Protein AF-A0A960ANB7-F1 (afdb_monomer)

pLDDT: mean 75.87, std 13.53, range [47.53, 97.5]

Solvent-accessible surface area (backbone atoms only — not comparable to full-atom values): 4169 Å² total; per-residue (Å²): 137,84,82,80,82,74,82,77,78,77,73,84,69,87,66,80,70,55,71,68,56,50,50,52,51,51,52,52,50,52,53,54,49,56,73,70,49,52,71,58,45,54,49,58,49,99,86,66,48,72,43,88,90,46,74,40,77,49,79,61,98,120

Radius of gyration: 26.42 Å; Cα contacts (8 Å, |Δi|>4): 33; chains: 1; bounding box: 73×31×58 Å

Secondary structure (DSSP, 8-state):
--------------PPPPHHHHHHHHHHHHHHHHHHSPPPEEEE-TTSPEEEEEEE-PPP--

Foldseek 3Di:
DDPDDDDDPPDPDPDDDDPVVVVVVVVVVVVVVVVVQQQFAADADPVRDGDPPRGGRDDDPD

Structure (mmCIF, N/CA/C/O backbone):
data_AF-A0A960ANB7-F1
#
_entry.id   AF-A0A960ANB7-F1
#
loop_
_atom_site.group_PDB
_atom_site.id
_atom_site.type_symbol
_atom_site.label_atom_id
_atom_site.label_alt_id
_atom_site.label_comp_id
_atom_site.label_asym_id
_atom_site.label_entity_id
_atom_site.label_seq_id
_atom_site.pdbx_PDB_ins_code
_atom_site.Cartn_x
_atom_site.Cartn_y
_atom_site.Cartn_z
_atom_site.occupancy
_atom_site.B_iso_or_equiv
_atom_site.auth_seq_id
_atom_site.auth_comp_id
_atom_site.auth_asym_id
_atom_site.auth_atom_id
_atom_site.pdbx_PDB_model_num
ATOM 1 N N . MET A 1 1 ? 43.702 -20.766 -39.334 1.00 51.25 1 MET A N 1
ATOM 2 C CA . MET A 1 1 ? 43.692 -20.156 -37.988 1.00 51.25 1 MET A CA 1
ATOM 3 C C . MET A 1 1 ? 42.239 -19.996 -37.580 1.00 51.25 1 MET A C 1
ATOM 5 O O . MET A 1 1 ? 41.584 -19.091 -38.074 1.00 51.25 1 MET A O 1
ATOM 9 N N . SER A 1 2 ? 41.708 -20.928 -36.790 1.00 47.53 2 SER A N 1
ATOM 10 C CA . SER A 1 2 ? 40.312 -20.894 -36.341 1.00 47.53 2 SER A CA 1
ATOM 11 C C . SER A 1 2 ? 40.273 -20.255 -34.957 1.00 47.53 2 SER A C 1
ATOM 13 O O . SER A 1 2 ? 40.602 -20.909 -33.971 1.00 47.53 2 SER A O 1
ATOM 15 N N . THR A 1 3 ? 39.931 -18.970 -34.879 1.00 53.78 3 THR A N 1
ATOM 16 C CA . THR A 1 3 ? 39.614 -18.336 -33.595 1.00 53.78 3 THR A CA 1
ATOM 17 C C . THR A 1 3 ? 38.214 -18.783 -33.192 1.00 53.78 3 THR A C 1
ATOM 19 O O . THR A 1 3 ? 37.222 -18.345 -33.766 1.00 53.78 3 THR A O 1
ATOM 22 N N . THR A 1 4 ? 38.144 -19.689 -32.221 1.00 58.09 4 THR A N 1
ATOM 23 C CA . THR A 1 4 ? 36.910 -20.028 -31.512 1.00 58.09 4 THR A CA 1
ATOM 24 C C . THR A 1 4 ? 36.560 -18.867 -30.587 1.00 58.09 4 THR A C 1
ATOM 26 O O . THR A 1 4 ? 37.193 -18.676 -29.550 1.00 58.09 4 THR A O 1
ATOM 29 N N . GLU A 1 5 ? 35.558 -18.079 -30.964 1.00 63.84 5 GLU A N 1
ATOM 30 C CA . GLU A 1 5 ? 34.962 -17.068 -30.095 1.00 63.84 5 GLU A CA 1
ATOM 31 C C . GLU A 1 5 ? 34.087 -17.781 -29.050 1.00 63.84 5 GLU A C 1
ATOM 33 O O . GLU A 1 5 ? 33.028 -18.331 -29.356 1.00 63.84 5 GLU A O 1
ATOM 38 N N . ALA A 1 6 ? 34.561 -17.854 -27.805 1.00 68.12 6 ALA A N 1
ATOM 39 C CA . ALA A 1 6 ? 33.776 -18.399 -26.704 1.00 68.12 6 ALA A CA 1
ATOM 40 C C . ALA A 1 6 ? 32.665 -17.399 -26.323 1.00 68.12 6 ALA A C 1
ATOM 42 O O . ALA A 1 6 ? 32.967 -16.226 -26.082 1.00 68.12 6 ALA A O 1
ATOM 43 N N . PRO A 1 7 ? 31.390 -17.819 -26.208 1.00 64.00 7 PRO A N 1
ATOM 44 C CA . PRO A 1 7 ? 30.321 -16.905 -25.844 1.00 64.00 7 PRO A CA 1
ATOM 45 C C . PRO A 1 7 ? 30.487 -16.519 -24.373 1.00 64.00 7 PRO A C 1
ATOM 47 O O . PRO A 1 7 ? 30.324 -17.334 -23.460 1.00 64.00 7 PRO A O 1
ATOM 50 N N . THR A 1 8 ? 30.822 -15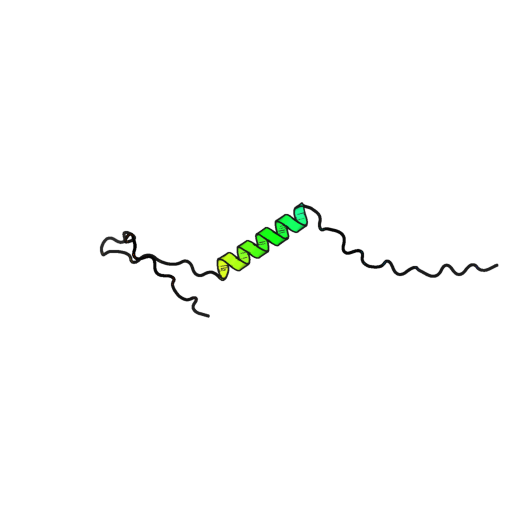.256 -24.124 1.00 61.75 8 THR A N 1
ATOM 51 C CA . THR A 1 8 ? 30.861 -14.714 -22.768 1.00 61.75 8 THR A CA 1
ATOM 52 C C . THR A 1 8 ? 29.433 -14.689 -22.219 1.00 61.75 8 THR A C 1
ATOM 54 O O . THR A 1 8 ? 28.560 -13.962 -22.694 1.00 61.75 8 THR A O 1
ATOM 57 N N . LYS A 1 9 ? 29.158 -15.536 -21.217 1.00 64.94 9 LYS A N 1
ATOM 58 C CA . LYS A 1 9 ? 27.899 -15.505 -20.459 1.00 64.94 9 LYS A CA 1
ATOM 59 C C . LYS A 1 9 ? 27.717 -14.094 -19.904 1.00 64.94 9 LYS A C 1
ATOM 61 O O . LYS A 1 9 ? 28.409 -13.708 -18.961 1.00 64.94 9 LYS A O 1
ATOM 66 N N . LYS A 1 10 ? 26.776 -13.333 -20.472 1.00 64.19 10 LYS A N 1
ATOM 67 C CA . LYS A 1 10 ? 26.339 -12.046 -19.921 1.00 64.19 10 LYS A CA 1
ATOM 68 C C . LYS A 1 10 ? 25.886 -12.288 -18.483 1.00 64.19 10 LYS A C 1
ATOM 70 O O . LYS A 1 10 ? 24.845 -12.900 -18.248 1.00 64.19 10 LYS A O 1
ATOM 75 N N . LYS A 1 11 ? 26.694 -11.848 -17.514 1.00 65.50 11 LYS A N 1
ATOM 76 C CA . LYS A 1 11 ? 26.281 -11.777 -16.111 1.00 65.50 11 LYS A CA 1
ATOM 77 C C . LYS A 1 11 ? 25.026 -10.910 -16.091 1.00 65.50 11 LYS A C 1
ATOM 79 O O . LYS A 1 11 ? 25.061 -9.803 -16.620 1.00 65.50 11 LYS A O 1
ATOM 84 N N . ARG A 1 12 ? 23.916 -11.428 -15.553 1.00 66.25 12 ARG A N 1
ATOM 85 C CA . ARG A 1 12 ? 22.709 -10.628 -15.315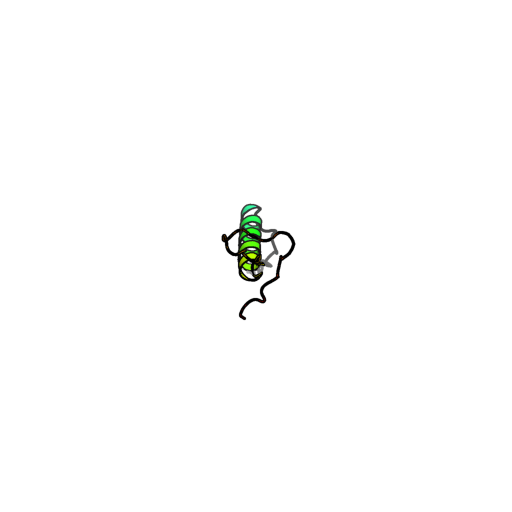 1.00 66.25 12 ARG A CA 1
ATOM 86 C C . ARG A 1 12 ? 23.116 -9.506 -14.366 1.00 66.25 12 ARG A C 1
ATOM 88 O O . ARG A 1 12 ? 23.234 -9.728 -13.166 1.00 66.25 12 ARG A O 1
ATOM 95 N N . SER A 1 13 ? 23.422 -8.338 -14.917 1.00 64.88 13 SER A N 1
ATOM 96 C CA . SER A 1 13 ? 23.585 -7.133 -14.127 1.00 64.88 13 SER A CA 1
ATOM 97 C C . SER A 1 13 ? 22.220 -6.844 -13.526 1.00 64.88 13 SER A C 1
ATOM 99 O O . SER A 1 13 ? 21.220 -6.811 -14.245 1.00 64.88 13 SER A O 1
ATOM 101 N N . PHE A 1 14 ? 22.167 -6.705 -12.207 1.00 64.88 14 PHE A N 1
ATOM 102 C CA . PHE A 1 14 ? 20.981 -6.243 -11.503 1.00 64.88 14 PHE A CA 1
ATOM 103 C C . PHE A 1 14 ? 20.808 -4.762 -11.853 1.00 64.88 14 PHE A C 1
ATOM 105 O O . PHE A 1 14 ? 21.274 -3.872 -11.146 1.00 64.88 14 PHE A O 1
ATOM 112 N N . THR A 1 15 ? 20.284 -4.506 -13.049 1.00 73.06 15 THR A N 1
ATOM 113 C CA . THR A 1 15 ? 20.061 -3.156 -13.547 1.00 73.06 15 THR A CA 1
ATOM 114 C C . THR A 1 15 ? 18.930 -2.559 -12.737 1.00 73.06 15 THR A C 1
ATOM 116 O O . THR A 1 15 ? 17.894 -3.197 -12.542 1.00 73.06 15 THR A O 1
ATOM 119 N N . PHE A 1 16 ? 19.146 -1.339 -12.256 1.00 70.94 16 PHE A N 1
ATOM 120 C CA . PHE A 1 16 ? 18.122 -0.594 -11.549 1.00 70.94 16 PHE A CA 1
ATOM 121 C C . PHE A 1 16 ? 16.853 -0.523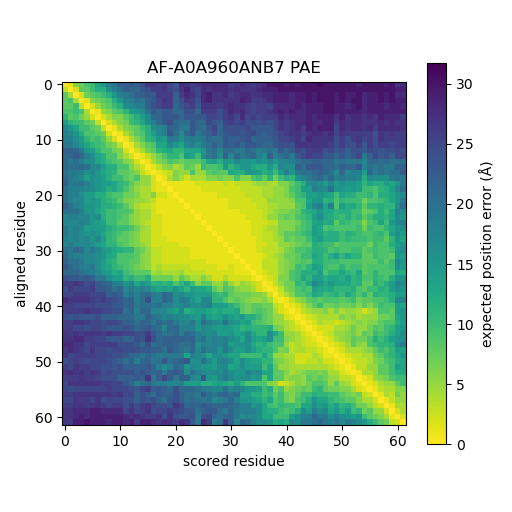 -12.423 1.00 70.94 16 PHE A C 1
ATOM 123 O O . PHE A 1 16 ? 16.967 -0.169 -13.603 1.00 70.94 16 PHE A O 1
ATOM 130 N N . PRO A 1 17 ? 15.671 -0.911 -11.908 1.00 79.81 17 PRO A N 1
ATOM 131 C CA . PRO A 1 17 ? 14.444 -0.905 -12.694 1.00 79.81 17 PRO A CA 1
ATOM 132 C C . PRO A 1 17 ? 14.152 0.496 -13.238 1.00 79.81 17 PRO A C 1
ATOM 134 O O . PRO A 1 17 ? 14.512 1.503 -12.625 1.00 79.81 17 PRO A O 1
ATOM 137 N N . SER A 1 18 ? 13.485 0.576 -14.393 1.00 87.44 18 SER A N 1
ATOM 138 C CA . SER A 1 18 ? 13.034 1.872 -14.905 1.00 87.44 18 SER A CA 1
ATOM 139 C C . SER A 1 18 ? 12.109 2.546 -13.885 1.00 87.44 18 SER A C 1
ATOM 141 O O . SER A 1 18 ? 11.401 1.862 -13.144 1.00 87.44 18 SER A O 1
ATOM 143 N N . ALA A 1 19 ? 12.070 3.882 -13.871 1.00 90.75 19 ALA A N 1
ATOM 144 C CA . ALA A 1 19 ? 11.228 4.643 -12.941 1.00 90.75 19 ALA A CA 1
ATOM 145 C C . ALA A 1 19 ? 9.761 4.172 -12.956 1.0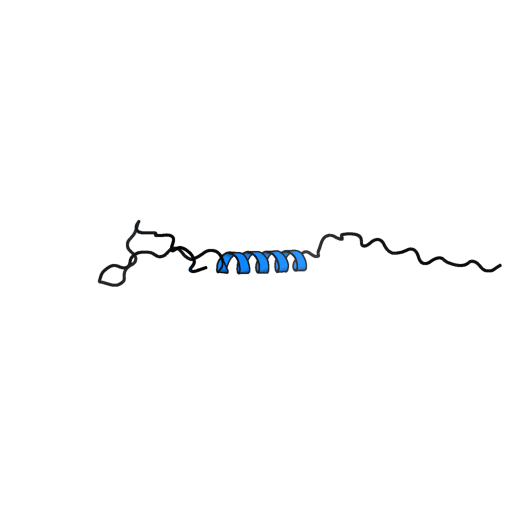0 90.75 19 ALA A C 1
ATOM 147 O O . ALA A 1 19 ? 9.147 4.004 -11.905 1.00 90.75 19 ALA A O 1
ATOM 148 N N . VAL A 1 20 ? 9.233 3.871 -14.146 1.00 95.00 20 VAL A N 1
ATOM 149 C CA . VAL A 1 20 ? 7.872 3.346 -14.331 1.00 95.00 20 VAL A CA 1
ATOM 150 C C . VAL A 1 20 ? 7.708 1.954 -13.711 1.00 95.00 20 VAL A C 1
ATOM 152 O O . VAL A 1 20 ? 6.685 1.679 -13.094 1.00 95.00 20 VAL A O 1
ATOM 155 N N . THR A 1 21 ? 8.717 1.085 -13.824 1.00 93.19 21 THR A N 1
ATOM 156 C CA . THR A 1 21 ? 8.673 -0.264 -13.235 1.00 93.19 21 THR A CA 1
ATOM 157 C C . THR A 1 21 ? 8.672 -0.195 -11.714 1.00 93.19 21 THR A C 1
ATOM 159 O O . THR A 1 21 ? 7.880 -0.875 -11.069 1.00 93.19 21 THR A O 1
ATOM 162 N N . THR A 1 22 ? 9.528 0.650 -11.136 1.00 93.75 22 THR A N 1
ATOM 163 C CA . THR A 1 22 ? 9.561 0.860 -9.685 1.00 93.75 22 THR A CA 1
ATOM 164 C C . THR A 1 22 ? 8.234 1.418 -9.186 1.00 93.75 22 THR A C 1
ATOM 166 O O . THR A 1 22 ? 7.702 0.910 -8.203 1.00 93.75 22 THR A O 1
ATOM 169 N N . LEU A 1 23 ? 7.668 2.411 -9.882 1.00 96.25 23 LEU A N 1
ATOM 170 C CA . LEU A 1 23 ? 6.359 2.967 -9.544 1.00 96.25 23 LEU A CA 1
ATOM 171 C C . LEU A 1 23 ? 5.286 1.874 -9.538 1.00 96.25 23 LEU A C 1
ATOM 173 O O . LEU A 1 23 ? 4.601 1.708 -8.534 1.00 96.25 23 LEU A O 1
ATOM 177 N N . ALA A 1 24 ? 5.193 1.091 -10.616 1.00 97.06 24 ALA A N 1
ATOM 178 C CA . ALA A 1 24 ? 4.229 0.001 -10.715 1.00 97.06 24 ALA A CA 1
ATOM 179 C C .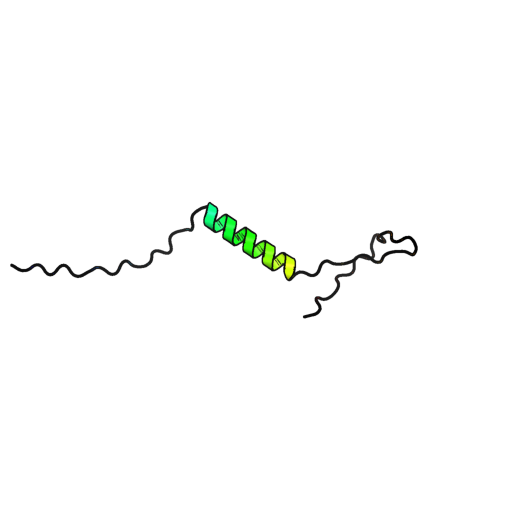 ALA A 1 24 ? 4.401 -1.019 -9.576 1.00 97.06 24 ALA A C 1
ATOM 181 O O . ALA A 1 24 ? 3.416 -1.418 -8.958 1.00 97.06 24 ALA A O 1
ATOM 182 N N . LEU A 1 25 ? 5.642 -1.393 -9.250 1.00 96.38 25 LEU A N 1
ATOM 183 C CA . LEU A 1 25 ? 5.938 -2.321 -8.159 1.00 96.38 25 LEU A CA 1
ATOM 184 C C . LEU A 1 25 ? 5.460 -1.778 -6.803 1.00 96.38 25 LEU A C 1
ATOM 186 O O . LEU A 1 25 ? 4.804 -2.497 -6.051 1.00 96.38 25 LEU A O 1
ATOM 190 N N . VAL A 1 26 ? 5.761 -0.513 -6.499 1.00 96.75 26 VAL A N 1
ATOM 191 C CA . VAL A 1 26 ? 5.354 0.134 -5.242 1.00 96.75 26 VAL A CA 1
ATOM 192 C C . VAL A 1 26 ? 3.835 0.249 -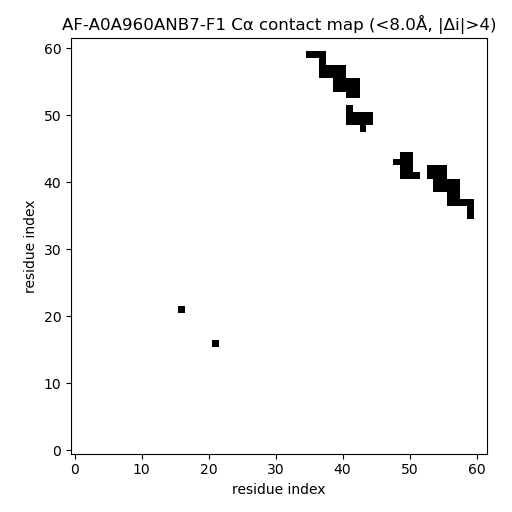5.161 1.00 96.75 26 VAL A C 1
ATOM 194 O O . VAL A 1 26 ? 3.261 -0.074 -4.125 1.00 96.75 26 VAL A O 1
ATOM 197 N N . THR A 1 27 ? 3.169 0.646 -6.247 1.00 97.38 27 THR A N 1
ATOM 198 C CA . THR A 1 27 ? 1.704 0.730 -6.293 1.00 97.38 27 THR A CA 1
ATOM 199 C C . THR A 1 27 ? 1.057 -0.620 -6.002 1.00 97.38 27 THR A C 1
ATOM 201 O O . THR A 1 27 ? 0.162 -0.695 -5.163 1.00 97.38 27 THR A O 1
ATOM 204 N N . VAL A 1 28 ? 1.531 -1.693 -6.642 1.00 97.50 28 VAL A N 1
ATOM 205 C CA . VAL A 1 28 ? 1.017 -3.051 -6.403 1.00 97.50 28 VAL A CA 1
ATOM 206 C C . VAL A 1 28 ? 1.278 -3.484 -4.960 1.00 97.50 28 VAL A C 1
ATOM 208 O O . VAL A 1 28 ? 0.381 -4.025 -4.318 1.00 97.50 28 VAL A O 1
ATOM 211 N N . ALA A 1 29 ? 2.466 -3.210 -4.418 1.00 96.31 29 ALA A N 1
ATOM 212 C CA . ALA A 1 29 ? 2.803 -3.554 -3.040 1.00 96.31 29 ALA A CA 1
ATOM 213 C C . ALA A 1 29 ? 1.900 -2.839 -2.020 1.00 96.31 29 ALA A C 1
ATOM 215 O O . ALA A 1 29 ? 1.378 -3.480 -1.109 1.00 96.31 29 ALA A O 1
ATOM 216 N N . VAL A 1 30 ? 1.669 -1.533 -2.193 1.00 96.06 30 VAL A N 1
ATOM 217 C CA . VAL A 1 30 ? 0.760 -0.748 -1.340 1.00 96.06 30 VAL A CA 1
ATOM 218 C C . VAL A 1 30 ? -0.674 -1.250 -1.465 1.00 96.06 30 VAL A C 1
ATOM 220 O O . VAL A 1 30 ? -1.364 -1.372 -0.457 1.00 96.06 30 VAL A O 1
ATOM 223 N N . TRP A 1 31 ? -1.118 -1.581 -2.677 1.00 95.50 31 TRP A N 1
ATOM 224 C CA . TRP A 1 31 ? -2.452 -2.128 -2.904 1.00 95.50 31 TRP A CA 1
ATOM 225 C C . TRP A 1 31 ? -2.658 -3.462 -2.176 1.00 95.50 31 TRP A C 1
ATOM 227 O O . TRP A 1 31 ? -3.644 -3.621 -1.46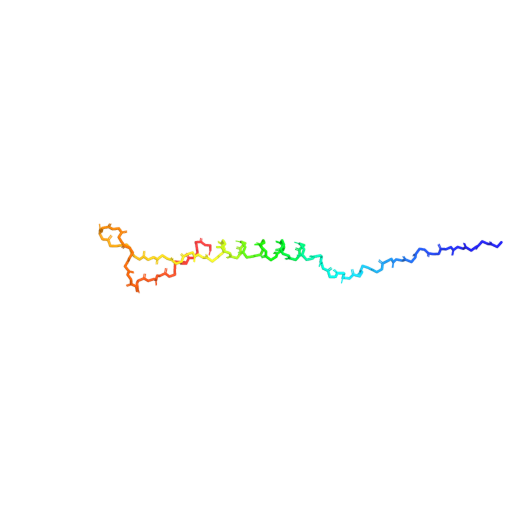3 1.00 95.50 31 TRP A O 1
ATOM 237 N N . VAL A 1 32 ? -1.697 -4.389 -2.273 1.00 94.81 32 VAL A N 1
ATOM 238 C CA . VAL A 1 32 ? -1.739 -5.656 -1.523 1.00 94.81 32 VAL A CA 1
ATOM 239 C C . VAL A 1 32 ? -1.731 -5.401 -0.016 1.00 94.81 32 VAL A C 1
ATOM 241 O O . VAL A 1 32 ? -2.525 -5.997 0.707 1.00 94.81 32 VAL A O 1
ATOM 244 N N . ALA A 1 33 ? -0.882 -4.493 0.470 1.00 89.94 33 ALA A N 1
ATOM 245 C CA . ALA A 1 33 ? -0.841 -4.144 1.887 1.00 89.94 33 ALA A CA 1
ATOM 246 C C . ALA A 1 33 ? -2.182 -3.572 2.381 1.00 89.94 33 ALA A C 1
ATOM 248 O O . ALA A 1 33 ? -2.632 -3.935 3.463 1.00 89.94 33 ALA A O 1
ATOM 249 N N . ALA A 1 34 ? -2.854 -2.745 1.578 1.00 87.69 34 ALA A N 1
ATOM 250 C CA . ALA A 1 34 ? -4.164 -2.189 1.908 1.00 87.69 34 ALA A CA 1
ATOM 251 C C . ALA A 1 34 ? -5.264 -3.259 2.021 1.00 87.69 34 ALA A C 1
ATOM 253 O O . ALA A 1 34 ? -6.195 -3.078 2.795 1.00 87.69 34 ALA A O 1
ATOM 254 N N . LEU A 1 35 ? -5.156 -4.377 1.292 1.00 85.69 35 LEU A N 1
ATOM 255 C CA . LEU A 1 35 ? -6.086 -5.506 1.426 1.00 85.69 35 LEU A CA 1
ATOM 256 C C . LEU A 1 35 ? -5.815 -6.356 2.675 1.00 85.69 35 LEU A C 1
ATOM 258 O O . LEU A 1 35 ? -6.726 -7.001 3.186 1.00 85.69 35 LEU A O 1
ATOM 262 N N . LEU A 1 36 ? -4.568 -6.379 3.153 1.00 83.00 36 LEU A N 1
ATOM 263 C CA . LEU A 1 36 ? -4.170 -7.140 4.340 1.00 83.00 36 LEU A CA 1
ATOM 264 C C . LEU A 1 36 ? -4.413 -6.382 5.647 1.00 83.00 36 LEU A C 1
ATOM 266 O O . LEU A 1 36 ? -4.544 -7.014 6.694 1.00 83.00 36 LEU A O 1
ATOM 270 N N . ILE A 1 37 ? -4.443 -5.049 5.605 1.00 76.06 37 ILE A N 1
ATOM 271 C CA . ILE A 1 37 ? -4.706 -4.211 6.774 1.00 76.06 37 ILE A CA 1
ATOM 272 C C . ILE A 1 37 ? -6.227 -4.045 6.889 1.00 76.06 37 ILE A C 1
ATOM 274 O O . ILE A 1 37 ? -6.803 -3.305 6.089 1.00 76.06 37 ILE A O 1
ATOM 278 N N . PRO A 1 38 ? -6.898 -4.709 7.853 1.00 65.88 38 PRO A N 1
ATOM 279 C CA . PRO A 1 38 ? -8.327 -4.519 8.043 1.00 65.88 38 PRO A CA 1
ATOM 280 C C . PRO A 1 38 ? -8.593 -3.050 8.367 1.00 65.88 38 PRO A C 1
ATOM 282 O O . PRO A 1 38 ? -7.896 -2.437 9.184 1.00 65.88 38 PRO A O 1
ATOM 285 N N . ALA A 1 39 ? -9.601 -2.479 7.711 1.00 66.94 39 ALA A N 1
ATOM 286 C CA . ALA A 1 39 ? -10.094 -1.172 8.097 1.00 66.94 39 ALA A CA 1
ATOM 287 C C . ALA A 1 39 ? -10.603 -1.274 9.541 1.00 66.94 39 ALA A C 1
ATOM 289 O O . ALA A 1 39 ? -11.407 -2.147 9.864 1.00 66.94 39 ALA A O 1
ATOM 290 N N . GLY A 1 40 ? -10.104 -0.415 10.428 1.00 64.62 40 GLY A N 1
ATOM 291 C CA . GLY A 1 40 ? -10.763 -0.232 11.716 1.00 64.62 40 GLY A CA 1
ATOM 292 C C . GLY A 1 40 ? -12.151 0.351 11.480 1.00 64.62 40 GLY A C 1
ATOM 293 O O . GLY A 1 40 ? -12.310 1.226 10.626 1.00 64.62 40 GLY A O 1
ATOM 294 N N . GLU A 1 41 ? -13.140 -0.127 12.224 1.00 68.25 41 GLU A N 1
ATOM 295 C CA . GLU A 1 41 ? -14.489 0.425 12.170 1.00 68.25 41 GLU A CA 1
ATOM 296 C C . GLU A 1 41 ? -14.765 1.303 13.386 1.00 68.25 41 GLU A C 1
ATOM 298 O O . GLU A 1 41 ? -14.144 1.188 14.448 1.00 68.25 41 GLU A O 1
ATOM 303 N N . TYR A 1 42 ? -15.709 2.217 13.203 1.00 65.25 42 TYR A N 1
ATOM 304 C CA . TYR A 1 42 ?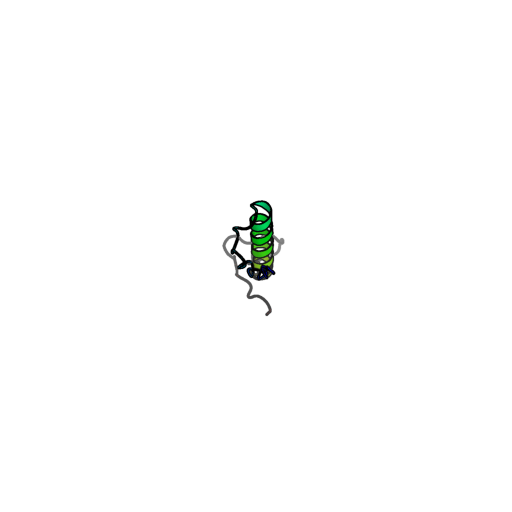 -16.287 3.005 14.278 1.00 65.25 42 TYR A CA 1
ATOM 305 C C . TYR A 1 42 ? -17.584 2.331 14.712 1.00 65.25 42 TYR A C 1
ATOM 307 O O . TYR A 1 42 ? -18.318 1.818 13.871 1.00 65.25 42 TYR A O 1
ATOM 315 N N . GLN A 1 43 ? -17.901 2.361 16.006 1.00 70.06 43 GLN A N 1
ATOM 316 C CA . GLN A 1 43 ? -19.256 2.027 16.437 1.00 70.06 43 GLN A CA 1
ATOM 317 C C . GLN A 1 43 ? -20.225 3.054 15.850 1.00 70.06 43 GLN A C 1
ATOM 319 O O . GLN A 1 43 ? -19.947 4.254 15.876 1.00 70.06 43 GLN A O 1
ATOM 324 N N . LEU A 1 44 ? -21.336 2.572 15.300 1.00 78.25 44 LEU A N 1
ATOM 325 C CA . LEU A 1 44 ? -22.437 3.416 14.859 1.00 78.25 44 LEU A CA 1
ATOM 326 C C . LEU A 1 44 ? -23.430 3.573 16.014 1.00 78.25 44 LEU A C 1
ATOM 328 O O . LEU A 1 44 ? -23.719 2.602 16.718 1.00 78.25 44 LEU A O 1
ATOM 332 N N . ASP A 1 45 ? -23.939 4.785 16.215 1.00 77.75 45 ASP A N 1
ATOM 333 C CA . ASP A 1 45 ? -25.049 5.028 17.137 1.00 77.75 45 ASP A CA 1
ATOM 334 C C . ASP A 1 45 ? -26.400 4.559 16.554 1.00 77.75 45 ASP A C 1
ATOM 336 O O . ASP A 1 45 ? -26.478 4.024 15.445 1.00 77.75 45 ASP A O 1
ATOM 340 N N . SER A 1 46 ? -27.487 4.740 17.311 1.00 80.00 46 SER A N 1
ATOM 341 C CA . SER A 1 46 ? -28.848 4.365 16.898 1.00 80.00 46 SER A CA 1
ATOM 342 C C . SER A 1 46 ? -29.342 5.079 15.637 1.00 80.00 46 SER A C 1
ATOM 344 O O . SER A 1 46 ? -30.279 4.594 15.005 1.00 80.00 46 SER A O 1
ATOM 346 N N . ASP A 1 47 ? -28.713 6.197 15.275 1.00 80.50 47 ASP A N 1
ATOM 347 C CA . ASP A 1 47 ? -29.027 6.992 14.090 1.00 80.50 47 ASP A CA 1
ATOM 348 C C . ASP A 1 47 ? -28.068 6.686 12.922 1.00 80.50 47 ASP A C 1
ATOM 350 O O . ASP A 1 47 ? -28.212 7.238 11.829 1.00 80.50 47 ASP A O 1
ATOM 354 N N . GLY A 1 48 ? -27.105 5.777 13.119 1.00 77.38 48 GLY A N 1
ATOM 355 C CA . GLY A 1 48 ? -26.128 5.370 12.112 1.00 77.38 48 GLY A CA 1
ATOM 356 C C . GLY A 1 48 ? -24.929 6.315 11.977 1.00 77.38 48 GLY A C 1
ATOM 357 O O . GLY A 1 48 ? -24.190 6.225 10.993 1.00 77.38 48 GLY A O 1
ATOM 358 N N . SER A 1 49 ? -24.710 7.225 12.927 1.00 79.94 49 SER A N 1
ATOM 359 C CA . SER A 1 49 ? -23.551 8.122 12.905 1.00 79.94 49 SER A CA 1
ATOM 360 C C . SER A 1 49 ? -22.321 7.451 13.537 1.00 79.94 49 SER A C 1
ATOM 362 O O . SER A 1 49 ? -22.452 6.791 14.570 1.00 79.94 49 SER A O 1
ATOM 364 N N . PRO A 1 50 ? -21.108 7.614 12.968 1.00 77.56 50 PRO A N 1
ATOM 365 C CA . PRO A 1 50 ? -19.878 7.121 13.585 1.00 77.56 50 PRO A CA 1
ATOM 366 C C . PRO A 1 50 ? -19.620 7.822 14.921 1.00 77.56 50 PRO A C 1
ATOM 368 O O . PRO A 1 50 ? -19.518 9.051 14.966 1.00 77.56 50 PRO A O 1
ATOM 371 N N . VAL A 1 51 ? -19.457 7.057 16.000 1.00 79.69 51 VAL A N 1
ATOM 372 C CA . VAL A 1 51 ? -19.178 7.613 17.326 1.00 79.69 51 VAL A CA 1
ATOM 373 C C . VAL A 1 51 ? -17.694 8.018 17.418 1.00 79.69 51 VAL A C 1
ATOM 375 O O . VAL A 1 51 ? -16.793 7.185 17.254 1.00 79.69 51 VAL A O 1
ATOM 378 N N . PRO A 1 52 ? -17.376 9.302 17.671 1.00 76.50 52 PRO A N 1
ATOM 379 C CA . PRO A 1 52 ? -15.993 9.750 17.798 1.00 76.50 52 PRO A CA 1
ATOM 380 C C . PRO A 1 52 ? -15.300 9.085 18.994 1.00 76.50 52 PRO A C 1
ATOM 382 O O . PRO A 1 52 ? -15.848 9.023 20.090 1.00 76.50 52 PRO A O 1
ATOM 385 N N . GLY A 1 53 ? -14.068 8.611 18.802 1.00 74.69 53 GLY A N 1
ATOM 386 C CA . GLY A 1 53 ? -13.277 7.982 19.869 1.00 74.69 53 GLY A CA 1
ATOM 387 C C . GLY A 1 53 ? -13.553 6.491 20.095 1.00 74.69 53 GLY A C 1
ATOM 388 O O . GLY A 1 53 ? -12.796 5.855 20.822 1.00 74.69 53 G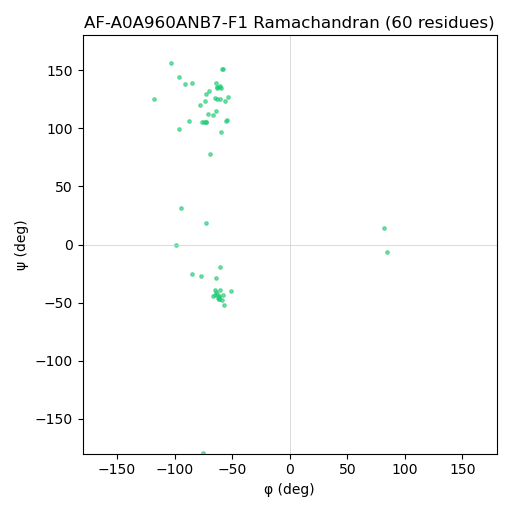LY A O 1
ATOM 389 N N . THR A 1 54 ? -14.546 5.896 19.427 1.00 76.12 54 THR A N 1
ATOM 390 C CA . THR A 1 54 ? -14.797 4.442 19.466 1.00 76.12 54 THR A CA 1
ATOM 391 C C . THR A 1 54 ? -14.124 3.706 18.307 1.00 76.12 54 THR A C 1
ATOM 393 O O . THR A 1 54 ? -14.671 2.733 17.793 1.00 76.12 54 THR A O 1
ATOM 396 N N . TYR A 1 55 ? -12.976 4.196 17.831 1.00 71.62 55 TYR A N 1
ATOM 397 C CA . TYR A 1 55 ? -12.233 3.512 16.776 1.00 71.62 55 TYR A CA 1
ATOM 398 C C . TYR A 1 55 ? -11.763 2.155 17.304 1.00 71.62 55 TYR A C 1
ATOM 400 O O . TYR A 1 55 ? -10.959 2.100 18.239 1.00 71.62 55 TYR A O 1
ATOM 408 N N . GLN A 1 56 ? -12.269 1.068 16.727 1.00 69.38 56 GLN A N 1
ATOM 409 C CA . GLN A 1 56 ? -11.847 -0.285 17.063 1.00 69.38 56 GLN A CA 1
ATOM 410 C C . GLN A 1 56 ? -11.231 -0.945 15.835 1.00 69.38 56 GLN A C 1
ATOM 412 O O . GLN A 1 56 ? -11.823 -1.024 14.760 1.00 69.38 56 GLN A O 1
ATOM 417 N N . GLN A 1 57 ? -10.005 -1.431 16.007 1.00 61.94 57 GLN A N 1
ATOM 418 C CA . GLN A 1 57 ? -9.318 -2.207 14.988 1.00 61.94 57 GLN A CA 1
ATOM 419 C C . GLN A 1 57 ? -9.978 -3.589 14.941 1.00 61.94 57 GLN A C 1
ATOM 421 O O . GLN A 1 57 ? -9.803 -4.385 15.865 1.00 61.94 57 GLN A O 1
ATOM 426 N N . ILE A 1 58 ? -10.790 -3.856 13.913 1.00 67.56 58 ILE A N 1
ATOM 427 C CA . ILE A 1 58 ? -11.414 -5.171 13.765 1.00 67.56 58 ILE A CA 1
ATOM 428 C C . ILE A 1 58 ? -10.324 -6.153 13.317 1.00 67.56 58 ILE A C 1
ATOM 430 O O . ILE A 1 58 ? -9.651 -5.893 12.316 1.00 67.56 58 ILE A O 1
ATOM 434 N N . PRO A 1 59 ? -10.096 -7.257 14.052 1.00 61.25 59 PRO A N 1
ATOM 435 C CA . PRO A 1 59 ? -9.137 -8.267 13.631 1.00 61.25 59 PRO A CA 1
ATOM 436 C C . PRO A 1 59 ? -9.565 -8.861 12.285 1.00 61.25 59 PRO A C 1
ATOM 438 O O . PRO A 1 59 ? -10.739 -9.160 12.067 1.00 61.25 59 PRO A O 1
ATOM 441 N N . SER A 1 60 ? -8.598 -9.009 11.377 1.00 60.59 60 SER A N 1
ATOM 442 C CA . SER A 1 60 ? -8.836 -9.617 10.067 1.00 60.59 60 SER A CA 1
ATOM 443 C C . SER A 1 60 ? -9.319 -11.061 10.259 1.00 60.59 60 SER A C 1
ATOM 445 O O . SER A 1 60 ? -8.754 -11.759 11.101 1.00 60.59 60 SER A O 1
ATOM 447 N N . PRO A 1 61 ? -10.339 -11.533 9.519 1.00 64.56 61 PRO A N 1
ATOM 448 C CA . PRO A 1 61 ? -10.921 -12.864 9.706 1.00 64.56 61 PRO A CA 1
ATOM 449 C C . PRO A 1 61 ? -10.036 -14.030 9.209 1.00 64.56 61 PRO A C 1
ATOM 451 O O . PRO A 1 61 ? -10.567 -15.115 8.971 1.00 64.56 61 PRO A O 1
ATOM 454 N N . LEU A 1 62 ? -8.724 -13.821 9.020 1.00 58.28 62 LEU A N 1
ATOM 455 C CA . LEU A 1 62 ? -7.757 -14.854 8.620 1.00 58.28 62 LEU A CA 1
ATOM 456 C C . LEU A 1 62 ? -6.984 -15.408 9.819 1.00 58.28 62 LEU A C 1
ATOM 458 O O . LEU A 1 62 ? -6.430 -14.590 10.586 1.00 58.28 62 LEU A O 1
#

Sequence (62 aa):
MSTTEAPTKKKRSFTFPSAVTTLALVTVAVWVAALLIPAGEYQLDSDGSPVPGTYQQIPSPL

Mean predicted aligned error: 14.22 Å